Protein AF-A0A937B8T5-F1 (afdb_monomer_lite)

Radius of gyration: 16.83 Å; chains: 1; bounding box: 33×48×37 Å

Secondary structure (DSSP, 8-state):
-HHHHHHHHT--EEEGGGHHHHHHHHHHHH---HHHHHHT--GGGGG-GGGGSHHHHHHHHHHHT-HHHHHHHHHHHHHHHT-TT--EEESSSIIIII-TT-S--------HHHHHHHHHHHHHHTT----HHHHHHHHHTT-PPPPPPPPPP-

Sequence (154 aa):
MAKRLAAHFGLPHLDTGLLYRAVGWKAAQSGRAPADVAAELTAADLDNPALRTDEAGQAASRVAALPQVRANLLNFQRKFSFQASGAVLDGRDIGTVICPDAPVKLFVTASVEARAERRYQELRAGGAAPIKPAVLSGMAGGARPRSEPAPAPS

Structure (mmCIF, N/CA/C/O backbone):
data_AF-A0A937B8T5-F1
#
_entry.id   AF-A0A937B8T5-F1
#
loop_
_atom_site.group_PDB
_atom_site.id
_atom_site.type_symbol
_atom_site.label_atom_id
_atom_site.label_alt_id
_atom_site.label_comp_id
_atom_site.label_asym_id
_atom_site.label_entity_id
_atom_site.label_seq_id
_atom_site.pdbx_PDB_ins_code
_atom_site.Cartn_x
_atom_site.Cartn_y
_atom_site.Cartn_z
_atom_site.occupancy
_atom_site.B_iso_or_equiv
_atom_site.auth_seq_id
_atom_site.auth_comp_id
_atom_site.auth_asym_id
_atom_site.auth_atom_id
_atom_site.pdbx_PDB_model_num
ATOM 1 N N . MET A 1 1 ? -0.212 -12.385 -10.075 1.00 83.88 1 MET A N 1
ATOM 2 C CA . MET A 1 1 ? -0.248 -13.742 -9.483 1.00 83.88 1 MET A CA 1
ATOM 3 C C . MET A 1 1 ? -1.146 -13.763 -8.256 1.00 83.88 1 MET A C 1
ATOM 5 O O . MET A 1 1 ? -2.154 -14.450 -8.304 1.00 83.88 1 MET A O 1
ATOM 9 N N . ALA A 1 2 ? -0.846 -12.971 -7.222 1.00 88.31 2 ALA A N 1
ATOM 10 C CA . ALA A 1 2 ? -1.604 -12.930 -5.969 1.00 88.31 2 ALA A CA 1
ATOM 11 C C . ALA A 1 2 ? -3.119 -12.720 -6.152 1.00 88.31 2 ALA A C 1
ATOM 13 O O . ALA A 1 2 ? -3.891 -13.534 -5.662 1.00 88.31 2 ALA A O 1
ATOM 14 N N . LYS A 1 3 ? -3.550 -11.761 -6.985 1.00 88.44 3 LYS A N 1
ATOM 15 C CA . LYS A 1 3 ? -4.980 -11.578 -7.319 1.00 88.44 3 LYS A CA 1
ATOM 16 C C . LYS A 1 3 ? -5.665 -12.842 -7.866 1.00 88.44 3 LYS A C 1
ATOM 18 O O . LYS A 1 3 ? -6.815 -13.109 -7.541 1.00 88.44 3 LYS A O 1
ATOM 23 N N . ARG A 1 4 ? -4.967 -13.640 -8.686 1.00 92.19 4 ARG A N 1
ATOM 24 C CA . ARG A 1 4 ? -5.498 -14.913 -9.215 1.00 92.19 4 ARG A CA 1
ATOM 25 C C . ARG A 1 4 ? -5.544 -15.997 -8.138 1.00 92.19 4 ARG A C 1
ATOM 27 O O . ARG A 1 4 ? -6.483 -16.778 -8.129 1.00 92.19 4 ARG A O 1
ATOM 34 N N . LEU A 1 5 ? -4.548 -16.031 -7.253 1.00 93.19 5 LEU A N 1
ATOM 35 C CA . LEU A 1 5 ? -4.496 -16.958 -6.122 1.00 93.19 5 LEU A CA 1
ATOM 36 C C . LEU A 1 5 ? -5.652 -16.696 -5.150 1.00 93.19 5 LEU A C 1
ATOM 38 O O . LEU A 1 5 ? -6.382 -17.610 -4.795 1.00 93.19 5 LEU A O 1
ATOM 42 N N . ALA A 1 6 ? -5.852 -15.426 -4.801 1.00 93.81 6 ALA A N 1
ATOM 43 C CA . ALA A 1 6 ? -6.969 -14.956 -3.996 1.00 93.81 6 ALA A CA 1
ATOM 44 C C . ALA A 1 6 ? -8.314 -15.378 -4.600 1.00 93.81 6 ALA A C 1
ATOM 46 O O . ALA A 1 6 ? -9.112 -16.016 -3.924 1.00 93.81 6 ALA A O 1
ATOM 47 N N . ALA A 1 7 ? -8.521 -15.121 -5.898 1.00 93.75 7 ALA A N 1
ATOM 48 C CA . ALA A 1 7 ? -9.735 -15.535 -6.599 1.00 93.75 7 ALA A CA 1
ATOM 49 C C . ALA A 1 7 ? -9.936 -17.061 -6.602 1.00 93.75 7 ALA A C 1
ATOM 51 O O . ALA A 1 7 ? -11.054 -17.523 -6.413 1.00 93.75 7 ALA A O 1
ATOM 52 N N . HIS A 1 8 ? -8.866 -17.842 -6.782 1.00 94.44 8 HIS A N 1
ATOM 53 C CA . HIS A 1 8 ? -8.933 -19.305 -6.767 1.00 94.44 8 HIS A CA 1
ATOM 54 C C . HIS A 1 8 ? -9.387 -19.863 -5.411 1.00 94.44 8 HIS A C 1
ATOM 56 O O . HIS A 1 8 ? -10.163 -20.811 -5.379 1.00 94.44 8 HIS A O 1
ATOM 62 N N . PHE A 1 9 ? -8.942 -19.256 -4.307 1.00 92.94 9 PHE A N 1
ATOM 63 C CA . PHE A 1 9 ? -9.309 -19.669 -2.949 1.00 92.94 9 PHE A CA 1
ATOM 64 C C . PHE A 1 9 ? -10.509 -18.910 -2.363 1.00 92.94 9 PHE A C 1
ATOM 66 O O . PHE A 1 9 ? -10.865 -19.141 -1.212 1.00 92.94 9 PHE A O 1
ATOM 73 N N . GLY A 1 10 ? -11.125 -17.992 -3.116 1.00 94.69 10 GLY A N 1
ATOM 74 C CA . GLY A 1 10 ? -12.216 -17.149 -2.615 1.00 94.69 10 GLY A CA 1
ATOM 75 C C . GLY A 1 10 ? -11.801 -16.200 -1.482 1.00 94.69 10 GLY A C 1
ATOM 76 O O . GLY A 1 10 ? -12.631 -15.833 -0.655 1.00 94.69 10 GLY A O 1
ATOM 77 N N . LEU A 1 11 ? -10.524 -15.814 -1.424 1.00 95.31 11 LEU A N 1
ATOM 78 C CA . LEU A 1 11 ? -9.968 -14.980 -0.360 1.00 95.31 11 LEU A CA 1
ATOM 79 C C . LEU A 1 11 ? -9.910 -13.495 -0.757 1.00 95.31 11 LEU A C 1
ATOM 81 O O . LEU A 1 11 ? -9.635 -13.176 -1.918 1.00 95.31 11 LEU A O 1
ATOM 85 N N . PRO A 1 12 ? -10.072 -12.568 0.204 1.00 95.12 12 PRO A N 1
ATOM 86 C CA . PRO A 1 12 ? -9.756 -11.156 0.013 1.00 95.12 12 PRO A CA 1
ATOM 87 C C . PRO A 1 12 ? -8.294 -10.943 -0.400 1.00 95.12 12 PRO A C 1
ATOM 89 O O . PRO A 1 12 ? -7.387 -11.611 0.099 1.00 95.12 12 PRO A O 1
ATOM 92 N N . HIS A 1 13 ? -8.060 -9.975 -1.287 1.00 95.56 13 HIS A N 1
ATOM 93 C CA . HIS A 1 13 ? -6.734 -9.624 -1.794 1.00 95.56 13 HIS A CA 1
ATOM 94 C C . HIS A 1 13 ? -6.357 -8.190 -1.424 1.00 95.56 13 HIS A C 1
ATOM 96 O O . HIS A 1 13 ? -7.161 -7.281 -1.631 1.00 95.56 13 HIS A O 1
ATOM 102 N N . LEU A 1 14 ? -5.121 -7.974 -0.974 1.00 96.25 14 LEU A N 1
ATOM 103 C CA . LEU A 1 14 ? -4.576 -6.643 -0.716 1.00 96.25 14 LEU A CA 1
ATOM 104 C C . LEU A 1 14 ? -3.235 -6.442 -1.428 1.00 96.25 14 LEU A C 1
ATOM 106 O O . LEU A 1 14 ? -2.229 -7.022 -1.022 1.00 96.25 14 LEU A O 1
ATOM 110 N N . ASP A 1 15 ? -3.236 -5.543 -2.419 1.00 95.44 15 ASP A N 1
ATOM 111 C CA . ASP A 1 15 ? -2.023 -5.039 -3.075 1.00 95.44 15 ASP A CA 1
ATOM 112 C C . ASP A 1 15 ? -1.399 -3.939 -2.222 1.00 95.44 15 ASP A C 1
ATOM 114 O O . ASP A 1 15 ? -1.781 -2.763 -2.282 1.00 95.44 15 ASP A O 1
ATOM 118 N N . THR A 1 16 ? -0.426 -4.318 -1.391 1.00 95.12 16 THR A N 1
ATOM 119 C CA . THR A 1 16 ? 0.189 -3.360 -0.470 1.00 95.12 16 THR A CA 1
ATOM 120 C C . THR A 1 16 ? 1.071 -2.344 -1.199 1.00 95.12 16 THR A C 1
ATOM 122 O O . THR A 1 16 ? 1.432 -1.314 -0.625 1.00 95.12 16 THR A O 1
ATOM 125 N N . GLY A 1 17 ? 1.424 -2.600 -2.465 1.00 93.75 17 GLY A N 1
ATOM 126 C CA . GLY A 1 17 ? 2.207 -1.697 -3.305 1.00 93.75 17 GLY A CA 1
ATOM 127 C C . GLY A 1 17 ? 1.461 -0.413 -3.677 1.00 93.75 17 GLY A C 1
ATOM 128 O O . GLY A 1 17 ? 2.094 0.597 -3.999 1.00 93.75 17 GLY A O 1
ATOM 129 N N . LEU A 1 18 ? 0.129 -0.418 -3.585 1.00 96.50 18 LEU A N 1
ATOM 130 C CA . LEU A 1 18 ? -0.717 0.732 -3.904 1.00 96.50 18 LEU A CA 1
ATOM 131 C C . LEU A 1 18 ? -1.071 1.600 -2.692 1.00 96.50 18 LEU A C 1
ATOM 133 O O . LEU A 1 18 ? -1.561 2.707 -2.886 1.00 96.50 18 LEU A O 1
ATOM 137 N N . LEU A 1 19 ? -0.782 1.173 -1.458 1.00 97.69 19 LEU A N 1
ATOM 138 C CA . LEU A 1 19 ? -1.242 1.871 -0.246 1.00 97.69 19 LEU A CA 1
ATOM 139 C C . LEU A 1 19 ? -0.764 3.324 -0.170 1.00 97.69 19 LEU A C 1
ATOM 141 O O . LEU A 1 19 ? -1.568 4.243 -0.042 1.00 97.69 19 LEU A O 1
ATOM 145 N N . TYR A 1 20 ? 0.545 3.554 -0.301 1.00 97.88 20 TYR A N 1
ATOM 146 C CA . TYR A 1 20 ? 1.099 4.912 -0.249 1.00 97.88 20 TYR A CA 1
ATOM 147 C C . TYR A 1 20 ? 0.644 5.767 -1.437 1.00 97.88 20 TYR A C 1
ATOM 149 O O . TYR A 1 20 ? 0.461 6.973 -1.286 1.00 97.88 20 TYR A O 1
ATOM 157 N N . ARG A 1 21 ? 0.419 5.147 -2.603 1.00 98.25 21 ARG A N 1
ATOM 158 C CA . ARG A 1 21 ? -0.141 5.817 -3.786 1.00 98.25 21 ARG A CA 1
ATOM 159 C C . ARG A 1 21 ? -1.574 6.259 -3.519 1.00 98.25 21 ARG A C 1
ATOM 161 O O . ARG A 1 21 ? -1.894 7.409 -3.789 1.00 98.25 21 ARG A O 1
ATOM 168 N N . ALA A 1 22 ? -2.396 5.395 -2.926 1.00 98.31 22 ALA A N 1
ATOM 169 C CA . ALA A 1 22 ? -3.772 5.700 -2.552 1.00 98.31 22 ALA A CA 1
ATOM 170 C C . ALA A 1 22 ? -3.843 6.843 -1.541 1.00 98.31 22 ALA A C 1
ATOM 172 O O . ALA A 1 22 ? -4.567 7.808 -1.767 1.00 98.31 22 ALA A O 1
ATOM 173 N N . VAL A 1 23 ? -3.030 6.789 -0.481 1.00 98.56 23 VAL A N 1
ATOM 174 C CA . VAL A 1 23 ? -2.960 7.865 0.517 1.00 98.56 23 VAL A CA 1
ATOM 175 C C . VAL A 1 23 ? -2.518 9.179 -0.118 1.00 98.56 23 VAL A C 1
ATOM 177 O O . VAL A 1 23 ? -3.183 10.195 0.061 1.00 98.56 23 VAL A O 1
ATOM 180 N N . GLY A 1 24 ? -1.417 9.168 -0.874 1.00 98.00 24 GLY A N 1
ATOM 181 C CA . GLY A 1 24 ? -0.877 10.373 -1.500 1.00 98.00 24 GLY A CA 1
ATOM 182 C C . GLY A 1 24 ? -1.842 10.998 -2.505 1.00 98.00 24 GLY A C 1
ATOM 183 O O . GLY A 1 24 ? -2.049 12.209 -2.481 1.00 98.00 24 GLY A O 1
ATOM 184 N N . TRP A 1 25 ? -2.460 10.175 -3.353 1.00 97.88 25 TRP A N 1
ATOM 185 C CA . TRP A 1 25 ? -3.448 10.619 -4.331 1.00 97.88 25 TRP A CA 1
ATOM 186 C C . TRP A 1 25 ? -4.695 11.184 -3.643 1.00 97.88 25 TRP A C 1
ATOM 188 O O . TRP A 1 25 ? -5.082 12.318 -3.901 1.00 97.88 25 TRP A O 1
ATOM 198 N N . LYS A 1 26 ? -5.288 10.443 -2.701 1.00 97.69 26 LYS A N 1
ATOM 199 C CA . LYS A 1 26 ? -6.531 10.837 -2.023 1.00 97.69 26 LYS A CA 1
ATOM 200 C C . LYS A 1 26 ? -6.336 12.087 -1.160 1.00 97.69 26 LYS A C 1
ATOM 202 O O . LYS A 1 26 ? -7.180 12.975 -1.206 1.00 97.69 26 LYS A O 1
ATOM 207 N N . ALA A 1 27 ? -5.201 12.214 -0.469 1.00 97.88 27 ALA A N 1
ATOM 208 C CA . ALA A 1 27 ? -4.849 13.428 0.270 1.00 97.88 27 ALA A CA 1
ATOM 209 C C . ALA A 1 27 ? -4.705 14.652 -0.647 1.00 97.88 27 ALA A C 1
ATOM 211 O O . ALA A 1 27 ? -5.192 15.726 -0.301 1.00 97.88 27 ALA A O 1
ATOM 212 N N . ALA A 1 28 ? -4.092 14.492 -1.826 1.00 95.69 28 ALA A N 1
ATOM 213 C CA . ALA A 1 28 ? -3.973 15.575 -2.800 1.00 95.69 28 ALA A CA 1
ATOM 214 C C . ALA A 1 28 ? -5.343 16.010 -3.349 1.00 95.69 28 ALA A C 1
ATOM 216 O O . ALA A 1 28 ? -5.599 17.205 -3.459 1.00 95.69 28 ALA A O 1
ATOM 217 N N . GLN A 1 29 ? -6.235 15.056 -3.632 1.00 94.88 29 GLN A N 1
ATOM 218 C CA . GLN A 1 29 ? -7.574 15.344 -4.153 1.00 94.88 29 GLN A CA 1
ATOM 219 C C . GLN A 1 29 ? -8.496 15.990 -3.113 1.00 94.88 29 GLN A C 1
ATOM 221 O O . GLN A 1 29 ? -9.295 16.854 -3.457 1.00 94.88 29 GLN A O 1
ATOM 226 N N . SER A 1 30 ? -8.418 15.561 -1.850 1.00 95.62 30 SER A N 1
ATOM 227 C CA . SER A 1 30 ? -9.329 16.023 -0.799 1.00 95.62 30 SER A CA 1
ATOM 228 C C . SER A 1 30 ? -8.782 17.182 0.038 1.00 95.62 30 SER A C 1
ATOM 230 O O . SER A 1 30 ? -9.494 17.673 0.909 1.00 95.62 30 SER A O 1
ATOM 232 N N . GLY A 1 31 ? -7.505 17.550 -0.124 1.00 95.81 31 GLY A N 1
ATOM 233 C CA . GLY A 1 31 ? -6.819 18.535 0.724 1.00 95.81 31 GLY A CA 1
ATOM 234 C C . GLY A 1 31 ? -6.667 18.109 2.191 1.00 95.81 31 GLY A C 1
ATOM 235 O O . GLY A 1 31 ? -6.360 18.936 3.047 1.00 95.81 31 GLY A O 1
ATOM 236 N N . ARG A 1 32 ? -6.901 16.828 2.507 1.00 97.69 32 ARG A N 1
ATOM 237 C CA . ARG A 1 32 ? -6.850 16.308 3.883 1.00 97.69 32 ARG A CA 1
ATOM 238 C C . ARG A 1 32 ? -5.427 15.928 4.264 1.00 97.69 32 ARG A C 1
ATOM 240 O O . ARG A 1 32 ? -4.616 15.571 3.409 1.00 97.69 32 ARG A O 1
ATOM 247 N N . ALA A 1 33 ? -5.144 15.923 5.565 1.00 98.12 33 ALA A N 1
ATOM 248 C CA . ALA A 1 33 ? -3.868 15.438 6.067 1.00 98.12 33 ALA A CA 1
ATOM 249 C C . ALA A 1 33 ? -3.648 13.960 5.661 1.00 98.12 33 ALA A C 1
ATOM 251 O O . ALA A 1 33 ? -4.533 13.126 5.875 1.00 98.12 33 ALA A O 1
ATOM 252 N N . PRO A 1 34 ? -2.468 13.590 5.122 1.00 98.50 34 PRO A N 1
ATOM 253 C CA . PRO A 1 34 ? -2.192 12.214 4.704 1.00 98.50 34 PRO A CA 1
ATOM 254 C C . PRO A 1 34 ? -2.353 11.171 5.814 1.00 98.50 34 PRO A C 1
ATOM 256 O O . PRO A 1 34 ? -2.702 10.027 5.536 1.00 98.50 34 PRO A O 1
ATOM 259 N N . ALA A 1 35 ? -2.095 11.549 7.069 1.00 98.25 35 ALA A N 1
ATOM 260 C CA . ALA A 1 35 ? -2.259 10.658 8.214 1.00 98.25 35 ALA A CA 1
ATOM 261 C C . ALA A 1 35 ? -3.725 10.239 8.409 1.00 98.25 35 ALA A C 1
ATOM 263 O O . ALA A 1 35 ? -3.984 9.050 8.589 1.00 98.25 35 ALA A O 1
ATOM 264 N N . ASP A 1 36 ? -4.665 11.180 8.296 1.00 98.31 36 ASP A N 1
ATOM 265 C CA . ASP A 1 36 ? -6.101 10.914 8.440 1.00 98.31 36 ASP A CA 1
ATOM 266 C C . ASP A 1 36 ? -6.604 10.054 7.282 1.00 98.31 36 ASP A C 1
ATOM 268 O O . ASP A 1 36 ? -7.286 9.052 7.481 1.00 98.31 36 ASP A O 1
ATOM 272 N N . VAL A 1 37 ? -6.171 10.380 6.061 1.00 98.50 37 VAL A N 1
ATOM 273 C CA . VAL A 1 37 ? -6.476 9.577 4.870 1.00 98.50 37 VAL A CA 1
ATOM 274 C C . VAL A 1 37 ? -5.958 8.145 5.021 1.00 98.50 37 VAL A C 1
ATOM 276 O O . VAL A 1 37 ? -6.652 7.203 4.651 1.00 98.50 37 VAL A O 1
ATOM 279 N N . ALA A 1 38 ? -4.757 7.963 5.575 1.00 98.44 38 ALA A N 1
ATOM 280 C CA . ALA A 1 38 ? -4.201 6.640 5.843 1.00 98.44 38 ALA A CA 1
ATOM 281 C C . ALA A 1 38 ? -4.955 5.883 6.946 1.00 98.44 38 ALA A C 1
ATOM 283 O O . ALA A 1 38 ? -5.012 4.657 6.897 1.00 98.44 38 ALA A O 1
ATOM 284 N N . ALA A 1 39 ? -5.512 6.585 7.937 1.00 98.12 39 ALA A N 1
ATOM 285 C CA . ALA A 1 39 ? -6.290 5.980 9.019 1.00 98.12 39 ALA A CA 1
ATOM 286 C C . ALA A 1 39 ? -7.648 5.443 8.539 1.00 98.12 39 ALA A C 1
ATOM 288 O O . ALA A 1 39 ? -8.143 4.456 9.080 1.00 98.12 39 ALA A O 1
ATOM 289 N N . GLU A 1 40 ? -8.223 6.072 7.515 1.00 97.50 40 GLU A N 1
ATOM 290 C CA . GLU A 1 40 ? -9.536 5.745 6.944 1.00 97.50 40 GLU A CA 1
ATOM 291 C C . GLU A 1 40 ? -9.449 4.982 5.613 1.00 97.50 40 GLU A C 1
ATOM 293 O O . GLU A 1 40 ? -10.451 4.817 4.915 1.00 97.50 40 GLU A O 1
ATOM 298 N N . LEU A 1 41 ? -8.249 4.551 5.218 1.00 97.62 41 LEU A N 1
ATOM 299 C CA . LEU A 1 41 ? -8.052 3.849 3.957 1.00 97.62 41 LEU A CA 1
ATOM 300 C C . LEU A 1 41 ? -8.786 2.500 3.964 1.00 97.62 41 LEU A C 1
ATOM 302 O O . LEU A 1 41 ? -8.712 1.732 4.924 1.00 97.62 41 LEU A O 1
ATOM 306 N N . THR A 1 42 ? -9.450 2.191 2.857 1.00 96.25 42 THR A N 1
ATOM 307 C CA . THR A 1 42 ? -10.157 0.929 2.632 1.00 96.25 42 THR A CA 1
ATOM 308 C C . THR A 1 42 ? -9.531 0.155 1.475 1.00 96.25 42 THR A C 1
ATOM 310 O O . THR A 1 42 ? -8.836 0.719 0.631 1.00 96.25 42 THR A O 1
ATOM 313 N N . ALA A 1 43 ? -9.792 -1.154 1.393 1.00 93.75 43 ALA A N 1
ATOM 314 C CA . ALA A 1 43 ? -9.298 -1.965 0.277 1.00 93.75 43 ALA A CA 1
ATOM 315 C C . ALA A 1 43 ? -9.869 -1.506 -1.081 1.00 93.75 43 ALA A C 1
ATOM 317 O O . ALA A 1 43 ? -9.154 -1.534 -2.078 1.00 93.75 43 ALA A O 1
ATOM 318 N N . ALA A 1 44 ? -11.114 -1.014 -1.102 1.00 94.38 44 ALA A N 1
ATOM 319 C CA . ALA A 1 44 ? -11.764 -0.497 -2.308 1.00 94.38 44 ALA A CA 1
ATOM 320 C C . ALA A 1 44 ? -11.071 0.756 -2.873 1.00 94.38 44 ALA A C 1
ATOM 322 O O . ALA A 1 44 ? -11.074 0.968 -4.084 1.00 94.38 44 ALA A O 1
ATOM 323 N N . ASP A 1 45 ? -10.412 1.563 -2.028 1.00 96.12 45 ASP A N 1
ATOM 324 C CA . ASP A 1 45 ? -9.635 2.718 -2.499 1.00 96.12 45 ASP A CA 1
ATOM 325 C C . ASP A 1 45 ? -8.493 2.297 -3.454 1.00 96.12 45 ASP A C 1
ATOM 327 O O . ASP A 1 45 ? -8.034 3.105 -4.262 1.00 96.12 45 ASP A O 1
ATOM 331 N N . LEU A 1 46 ? -8.034 1.038 -3.390 1.00 95.56 46 LEU A N 1
ATOM 332 C CA . LEU A 1 46 ? -6.913 0.523 -4.186 1.00 95.56 46 LEU A CA 1
ATOM 333 C C . LEU A 1 46 ? -7.299 0.113 -5.612 1.00 95.56 46 LEU A C 1
ATOM 335 O O . LEU A 1 46 ? -6.417 -0.077 -6.453 1.00 95.56 46 LEU A O 1
ATOM 339 N N . ASP A 1 47 ? -8.594 0.007 -5.907 1.00 92.75 47 ASP A N 1
ATOM 340 C CA . ASP A 1 47 ? -9.083 -0.339 -7.244 1.00 92.75 47 ASP A CA 1
ATOM 341 C C . ASP A 1 47 ? -9.015 0.843 -8.224 1.00 92.75 47 ASP A C 1
ATOM 343 O O . ASP A 1 47 ? -9.182 0.667 -9.433 1.00 92.75 47 ASP A O 1
ATOM 347 N N . ASN A 1 48 ? -8.703 2.046 -7.733 1.00 93.44 48 ASN A N 1
ATOM 348 C CA . ASN A 1 48 ? -8.626 3.242 -8.557 1.00 93.44 48 ASN A CA 1
ATOM 349 C C . ASN A 1 48 ? -7.469 3.153 -9.586 1.00 93.44 48 ASN A C 1
ATOM 351 O O . ASN A 1 48 ? -6.292 3.066 -9.208 1.00 93.44 48 ASN A O 1
ATOM 355 N N . PRO A 1 49 ? -7.752 3.223 -10.903 1.00 91.38 49 PRO A N 1
ATOM 356 C CA . PRO A 1 49 ? -6.719 3.147 -11.934 1.00 91.38 49 PRO A CA 1
ATOM 357 C C . PRO A 1 49 ? -5.719 4.312 -11.876 1.00 91.38 49 PRO A C 1
ATOM 359 O O . PRO A 1 49 ? -4.555 4.118 -12.232 1.00 91.38 49 PRO A O 1
ATOM 362 N N . ALA A 1 50 ? -6.120 5.480 -11.360 1.00 91.81 50 ALA A N 1
ATOM 363 C CA . ALA A 1 50 ? -5.257 6.656 -11.226 1.00 91.81 50 ALA A CA 1
ATOM 364 C C . ALA A 1 50 ? -4.060 6.427 -10.285 1.00 91.81 50 ALA A C 1
ATOM 366 O O . ALA A 1 50 ? -3.066 7.142 -10.354 1.00 91.81 50 ALA A O 1
ATOM 367 N N . LEU A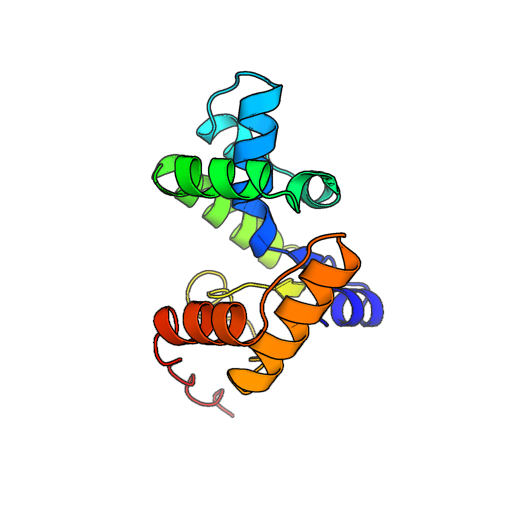 1 51 ? -4.091 5.390 -9.440 1.00 94.69 51 LEU A N 1
ATOM 368 C CA . LEU A 1 51 ? -2.966 5.065 -8.559 1.00 94.69 51 LEU A CA 1
ATOM 369 C C . LEU A 1 51 ? -1.723 4.584 -9.320 1.00 94.69 51 LEU A C 1
ATOM 371 O O . LEU A 1 51 ? -0.618 4.575 -8.769 1.00 94.69 51 LEU A O 1
ATOM 375 N N . ARG A 1 52 ? -1.885 4.183 -10.585 1.00 90.31 52 ARG A N 1
ATOM 376 C CA . ARG A 1 52 ? -0.804 3.663 -11.431 1.00 90.31 52 ARG A CA 1
ATOM 377 C C . ARG A 1 52 ? -0.070 4.741 -12.227 1.00 90.31 52 ARG A C 1
ATOM 379 O O . ARG A 1 52 ? 0.876 4.395 -12.928 1.00 90.31 52 ARG A O 1
ATOM 386 N N . THR A 1 53 ? -0.455 6.010 -12.099 1.00 89.38 53 THR A N 1
ATOM 387 C CA . THR A 1 53 ? 0.246 7.109 -12.772 1.00 89.38 53 THR A CA 1
ATOM 388 C C . THR A 1 53 ? 1.546 7.490 -12.057 1.00 89.38 53 THR A C 1
ATOM 390 O O . THR A 1 53 ? 1.816 7.076 -10.915 1.00 89.38 53 THR A O 1
ATOM 393 N N . ASP A 1 54 ? 2.373 8.280 -12.740 1.00 87.00 54 ASP A N 1
ATOM 394 C CA . ASP A 1 54 ? 3.621 8.797 -12.183 1.00 87.00 54 ASP A CA 1
ATOM 395 C C . ASP A 1 54 ? 3.352 9.830 -11.082 1.00 87.00 54 ASP A C 1
ATOM 397 O O . ASP A 1 54 ? 4.038 9.828 -10.058 1.00 87.00 54 ASP A O 1
ATOM 401 N N . GLU A 1 55 ? 2.294 10.634 -11.206 1.00 89.81 55 GLU A N 1
ATOM 402 C CA . GLU A 1 55 ? 1.884 11.621 -10.201 1.00 89.81 55 GLU A CA 1
ATOM 403 C C . GLU A 1 55 ? 1.520 10.946 -8.875 1.00 89.81 55 GLU A C 1
ATOM 405 O O . GLU A 1 55 ? 1.971 11.379 -7.810 1.00 89.81 55 GLU A O 1
ATOM 410 N N . ALA A 1 56 ? 0.767 9.841 -8.928 1.00 93.81 56 ALA A N 1
ATOM 411 C CA . ALA A 1 56 ? 0.459 9.040 -7.746 1.00 93.81 56 ALA A CA 1
ATOM 412 C C . ALA A 1 56 ? 1.729 8.423 -7.136 1.00 93.81 56 ALA A C 1
ATOM 414 O O . ALA A 1 56 ? 1.850 8.317 -5.914 1.00 93.81 56 ALA A O 1
ATOM 415 N N . GLY A 1 57 ? 2.706 8.060 -7.973 1.00 92.38 57 GLY A N 1
ATOM 416 C CA . GLY A 1 57 ? 4.021 7.597 -7.530 1.00 92.38 57 GLY A CA 1
ATOM 417 C C . GLY A 1 57 ? 4.807 8.676 -6.784 1.00 92.38 57 GLY A C 1
ATOM 418 O O . GLY A 1 57 ? 5.336 8.419 -5.705 1.00 92.38 57 GLY A O 1
ATOM 419 N N . GLN A 1 58 ? 4.832 9.900 -7.308 1.00 93.06 58 GLN A N 1
ATOM 420 C CA . GLN A 1 58 ? 5.480 11.038 -6.652 1.00 93.06 58 GLN A CA 1
ATOM 421 C C . GLN A 1 58 ? 4.790 11.404 -5.332 1.00 93.06 58 GLN A C 1
ATOM 423 O O . GLN A 1 58 ? 5.455 11.666 -4.327 1.00 93.06 58 GLN A O 1
ATOM 428 N N . ALA A 1 59 ? 3.455 11.382 -5.304 1.00 95.44 59 ALA A N 1
ATOM 429 C CA . ALA A 1 59 ? 2.690 11.601 -4.082 1.00 95.44 59 ALA A CA 1
ATOM 430 C C . ALA A 1 59 ? 2.991 10.533 -3.020 1.00 95.44 59 ALA A C 1
ATOM 432 O O . ALA A 1 59 ? 3.197 10.880 -1.856 1.00 95.44 59 ALA A O 1
ATOM 433 N N . ALA A 1 60 ? 3.102 9.263 -3.426 1.00 97.00 60 ALA A N 1
ATOM 434 C CA . ALA A 1 60 ? 3.480 8.163 -2.543 1.00 97.00 60 ALA A CA 1
ATOM 435 C C . ALA A 1 60 ? 4.831 8.404 -1.857 1.00 97.00 60 ALA A C 1
ATOM 437 O O . ALA A 1 60 ? 4.930 8.249 -0.641 1.00 97.00 60 ALA A O 1
ATOM 438 N N . SER A 1 61 ? 5.850 8.836 -2.609 1.00 93.88 61 SER A N 1
ATOM 439 C CA . SER A 1 61 ? 7.181 9.132 -2.061 1.00 93.88 61 SER A CA 1
ATOM 440 C C . SER A 1 61 ? 7.134 10.207 -0.974 1.00 93.88 61 SER A C 1
ATOM 442 O O . SER A 1 61 ? 7.773 10.057 0.067 1.00 93.88 61 SER A O 1
ATOM 444 N N . ARG A 1 62 ? 6.334 11.264 -1.174 1.00 95.94 62 ARG A N 1
ATOM 445 C CA . ARG A 1 62 ? 6.179 12.344 -0.185 1.00 95.94 62 ARG A CA 1
ATOM 446 C C . ARG A 1 62 ? 5.528 11.848 1.103 1.00 95.94 62 ARG A C 1
ATOM 448 O O . ARG A 1 62 ? 6.024 12.130 2.189 1.00 95.94 62 ARG A O 1
ATOM 455 N N . VAL A 1 63 ? 4.435 11.089 1.000 1.00 98.00 63 VAL A N 1
ATOM 456 C CA . VAL A 1 63 ? 3.695 10.637 2.191 1.00 98.00 63 VAL A CA 1
ATOM 457 C C . VAL A 1 63 ? 4.378 9.476 2.914 1.00 98.00 63 VAL A C 1
ATOM 459 O O . VAL A 1 63 ? 4.215 9.338 4.122 1.00 98.00 63 VAL A O 1
ATOM 462 N N . ALA A 1 64 ? 5.192 8.671 2.224 1.00 96.12 64 ALA A N 1
ATOM 463 C CA . ALA A 1 64 ? 5.946 7.573 2.835 1.00 96.12 64 ALA A CA 1
ATOM 464 C C . ALA A 1 64 ? 6.995 8.053 3.855 1.00 96.12 64 ALA A C 1
ATOM 466 O O . ALA A 1 64 ? 7.325 7.329 4.801 1.00 96.12 64 ALA A O 1
ATOM 467 N N . ALA A 1 65 ? 7.485 9.289 3.711 1.00 96.62 65 ALA A N 1
ATOM 468 C CA . ALA A 1 65 ? 8.386 9.912 4.677 1.00 96.62 65 ALA A CA 1
ATOM 469 C C . ALA A 1 65 ? 7.709 10.182 6.037 1.00 96.62 65 ALA A C 1
ATOM 471 O O . ALA A 1 65 ? 8.394 10.227 7.061 1.00 96.62 65 ALA A O 1
ATOM 472 N N . LEU A 1 66 ? 6.375 10.271 6.084 1.00 97.88 66 LEU A N 1
ATOM 473 C CA . LEU A 1 66 ? 5.617 10.618 7.286 1.00 97.88 66 LEU A CA 1
ATOM 474 C C . LEU A 1 66 ? 5.443 9.400 8.218 1.00 97.88 66 LEU A C 1
ATOM 476 O O . LEU A 1 66 ? 4.788 8.426 7.831 1.00 97.88 66 LEU A O 1
ATOM 480 N N . PRO A 1 67 ? 5.966 9.429 9.462 1.00 98.12 67 PRO A N 1
ATOM 481 C CA . PRO A 1 67 ? 5.879 8.293 10.385 1.00 98.12 67 PRO A CA 1
ATOM 482 C C . PRO A 1 67 ? 4.449 7.835 10.676 1.00 98.12 67 PRO A C 1
ATOM 484 O O . PRO A 1 67 ? 4.179 6.635 10.669 1.00 98.12 67 PRO A O 1
ATOM 487 N N . GLN A 1 68 ? 3.524 8.781 10.854 1.00 98.25 68 GLN A N 1
ATOM 488 C CA . GLN A 1 68 ? 2.131 8.468 11.170 1.00 98.25 68 GLN A CA 1
ATOM 489 C C . GLN A 1 68 ? 1.420 7.740 10.020 1.00 98.25 68 GLN A C 1
ATOM 491 O O . GLN A 1 68 ? 0.655 6.811 10.260 1.00 98.25 68 GLN A O 1
ATOM 496 N N . VAL A 1 69 ? 1.727 8.094 8.765 1.00 98.50 69 VAL A N 1
ATOM 497 C CA . VAL A 1 69 ? 1.205 7.381 7.587 1.00 98.50 69 VAL A CA 1
ATOM 498 C C . VAL A 1 69 ? 1.689 5.934 7.595 1.00 98.50 69 VAL A C 1
ATOM 500 O O . VAL A 1 69 ? 0.883 5.020 7.437 1.00 98.50 69 VAL A O 1
ATOM 503 N N . ARG A 1 70 ? 2.987 5.707 7.838 1.00 97.44 70 ARG A N 1
ATOM 504 C CA . ARG A 1 70 ? 3.545 4.347 7.914 1.00 97.44 70 ARG A CA 1
ATOM 505 C C . ARG A 1 70 ? 2.886 3.524 9.021 1.00 97.44 70 ARG A C 1
ATOM 507 O O . ARG A 1 70 ? 2.546 2.368 8.787 1.00 97.44 70 ARG A O 1
ATOM 514 N N . ALA A 1 71 ? 2.677 4.117 10.197 1.00 97.69 71 ALA A N 1
ATOM 515 C CA . ALA A 1 71 ? 2.025 3.456 11.326 1.00 97.69 71 ALA A CA 1
ATOM 516 C C . ALA A 1 71 ? 0.566 3.076 11.010 1.00 97.69 71 ALA A C 1
ATOM 518 O O . ALA A 1 71 ? 0.162 1.935 11.239 1.00 97.69 71 ALA A O 1
ATOM 519 N N . ASN A 1 72 ? -0.200 3.995 10.416 1.00 98.38 72 ASN A N 1
ATOM 520 C CA . ASN A 1 72 ? -1.594 3.750 10.041 1.00 98.38 72 ASN A CA 1
ATOM 521 C C . ASN A 1 72 ? -1.704 2.660 8.964 1.00 98.38 72 ASN A C 1
ATOM 523 O O . ASN A 1 72 ? -2.499 1.731 9.105 1.00 98.38 72 ASN A O 1
ATOM 527 N N . LEU A 1 73 ? -0.846 2.699 7.939 1.00 97.88 73 LEU A N 1
ATOM 528 C CA . LEU A 1 73 ? -0.823 1.674 6.893 1.00 97.88 73 LEU A CA 1
ATOM 529 C C . LEU A 1 73 ? -0.343 0.313 7.406 1.00 97.88 73 LEU A C 1
ATOM 531 O O . LEU A 1 73 ? -0.833 -0.716 6.945 1.00 97.88 73 LEU A O 1
ATOM 535 N N . LEU A 1 74 ? 0.593 0.270 8.357 1.00 96.31 74 LEU A N 1
ATOM 536 C CA . LEU A 1 74 ? 0.990 -0.974 9.023 1.00 96.31 74 LEU A CA 1
ATOM 537 C C . LEU A 1 74 ? -0.194 -1.593 9.778 1.00 96.31 74 LEU A C 1
ATOM 539 O O . LEU A 1 74 ? -0.444 -2.791 9.657 1.00 96.31 74 LEU A O 1
ATOM 543 N N . ASN A 1 75 ? -0.941 -0.774 10.520 1.00 96.25 75 ASN A N 1
ATOM 544 C CA . ASN A 1 75 ? -2.136 -1.221 11.230 1.00 96.25 75 ASN A CA 1
ATOM 545 C C . ASN A 1 75 ? -3.203 -1.746 10.259 1.00 96.25 75 ASN A C 1
ATOM 547 O O . ASN A 1 75 ? -3.756 -2.820 10.480 1.00 96.25 75 ASN A O 1
ATOM 551 N N . PHE A 1 76 ? -3.448 -1.035 9.155 1.00 97.56 76 PHE A N 1
ATOM 552 C CA . PHE A 1 76 ? -4.379 -1.476 8.116 1.00 97.56 76 PHE A CA 1
ATOM 553 C C . PHE A 1 76 ? -3.990 -2.840 7.530 1.00 97.56 76 PHE A C 1
ATOM 555 O O . PHE A 1 76 ? -4.818 -3.748 7.496 1.00 97.56 76 PHE A O 1
ATOM 562 N N . GLN A 1 77 ? -2.720 -3.023 7.153 1.00 97.25 77 GLN A N 1
ATOM 563 C CA . GLN A 1 77 ? -2.223 -4.294 6.616 1.00 97.25 77 GLN A CA 1
ATOM 564 C C . GLN A 1 77 ? -2.395 -5.450 7.612 1.00 97.25 77 GLN A C 1
ATOM 566 O O . GLN A 1 77 ? -2.870 -6.515 7.228 1.00 97.25 77 GLN A O 1
ATOM 571 N N . ARG A 1 78 ? -2.072 -5.233 8.896 1.00 94.94 78 ARG A N 1
ATOM 572 C CA . ARG A 1 78 ? -2.249 -6.250 9.948 1.00 94.94 78 ARG A CA 1
ATOM 573 C C . ARG A 1 78 ? -3.720 -6.589 10.177 1.00 94.94 78 ARG A C 1
ATOM 575 O O . ARG A 1 78 ? -4.083 -7.758 10.227 1.00 94.94 78 ARG A O 1
ATOM 582 N N . LYS A 1 79 ? -4.592 -5.584 10.276 1.00 95.00 79 LYS A N 1
ATOM 583 C CA . LYS A 1 79 ? -6.038 -5.817 10.416 1.00 95.00 79 LYS A CA 1
ATOM 584 C C . LYS A 1 79 ? -6.590 -6.618 9.240 1.00 95.00 79 LYS A C 1
ATOM 586 O O . LYS A 1 79 ? -7.358 -7.549 9.451 1.00 95.00 79 LYS A O 1
ATOM 591 N N . PHE A 1 80 ? -6.158 -6.297 8.021 1.00 96.06 80 PHE A N 1
ATOM 592 C CA . PHE A 1 80 ? -6.556 -7.036 6.827 1.00 96.06 80 PHE A CA 1
ATOM 593 C C . PHE A 1 80 ? -6.037 -8.480 6.837 1.00 96.06 80 PHE A C 1
ATOM 595 O O . PHE A 1 80 ? -6.757 -9.383 6.421 1.00 96.06 80 PHE A O 1
ATOM 602 N N . SER A 1 81 ? -4.817 -8.731 7.325 1.00 93.88 81 SER A N 1
ATOM 603 C CA . SER A 1 81 ? -4.261 -10.090 7.371 1.00 93.88 81 SER A CA 1
ATOM 604 C C . SER A 1 81 ? -4.935 -11.002 8.395 1.00 93.88 81 SER A C 1
ATOM 606 O O . SER A 1 81 ? -5.002 -12.204 8.166 1.00 93.88 81 SER A O 1
ATOM 608 N N . PHE A 1 82 ? -5.429 -10.453 9.509 1.00 90.75 82 PHE A N 1
ATOM 609 C CA . PHE A 1 82 ? -6.034 -11.223 10.606 1.00 90.75 82 PHE A CA 1
ATOM 610 C C . PHE A 1 82 ? -7.568 -11.312 10.539 1.00 90.75 82 PHE A C 1
ATOM 612 O O . PHE A 1 82 ? -8.210 -11.662 11.528 1.00 90.75 82 PHE A O 1
ATOM 619 N N . GLN A 1 83 ? -8.179 -10.990 9.397 1.00 91.94 83 GLN A N 1
ATOM 620 C CA . GLN A 1 83 ? -9.623 -11.161 9.227 1.00 91.94 83 GLN A CA 1
ATOM 621 C C . GLN A 1 83 ? -10.021 -12.647 9.259 1.00 91.94 83 GLN A C 1
ATOM 623 O O . GLN A 1 83 ? -9.270 -13.509 8.806 1.00 91.94 83 GLN A O 1
ATOM 628 N N . ALA A 1 84 ? -11.220 -12.944 9.768 1.00 89.56 84 ALA A N 1
ATOM 629 C CA . ALA A 1 84 ? -11.671 -14.319 10.013 1.00 89.56 84 ALA A CA 1
ATOM 630 C C . ALA A 1 84 ? -11.735 -15.196 8.748 1.00 89.56 84 ALA A C 1
ATOM 632 O O . ALA A 1 84 ? -11.490 -16.395 8.822 1.00 89.56 84 ALA A O 1
ATOM 633 N N . SER A 1 85 ? -12.028 -14.607 7.585 1.00 91.38 85 SER A N 1
ATOM 634 C CA . SER A 1 85 ? -12.024 -15.300 6.291 1.00 91.38 85 SER A CA 1
ATOM 635 C C . SER A 1 85 ? -10.622 -15.638 5.769 1.00 91.38 85 SER A C 1
ATOM 637 O O . SER A 1 85 ? -10.512 -16.368 4.789 1.00 91.38 85 SER A O 1
ATOM 639 N N . GLY A 1 86 ? -9.556 -15.117 6.384 1.00 93.62 86 GLY A N 1
ATOM 640 C CA . GLY A 1 86 ? -8.206 -15.133 5.824 1.00 93.62 86 GLY A CA 1
ATOM 641 C C . GLY A 1 86 ? -7.995 -14.056 4.754 1.00 93.62 86 GLY A C 1
ATOM 642 O O . GLY A 1 86 ? -8.890 -13.275 4.433 1.00 93.62 86 GLY A O 1
ATOM 643 N N . ALA A 1 87 ? -6.779 -13.982 4.209 1.00 95.56 87 ALA A N 1
ATOM 644 C CA . ALA A 1 87 ? -6.407 -12.977 3.217 1.00 95.56 87 ALA A CA 1
ATOM 645 C C . ALA A 1 87 ? -5.171 -13.383 2.406 1.00 95.56 87 ALA A C 1
ATOM 647 O O . ALA A 1 87 ? -4.286 -14.082 2.898 1.00 95.56 87 ALA A O 1
ATOM 648 N N . VAL A 1 88 ? -5.069 -12.858 1.185 1.00 96.06 88 VAL A N 1
ATOM 649 C CA . VAL A 1 88 ? -3.841 -12.854 0.384 1.00 96.06 88 VAL A CA 1
ATOM 650 C C . VAL A 1 88 ? -3.301 -11.428 0.335 1.00 96.06 88 VAL A C 1
ATOM 652 O O . VAL A 1 88 ? -3.959 -10.529 -0.184 1.00 96.06 88 VAL A O 1
ATOM 655 N N . LEU A 1 89 ? -2.095 -11.221 0.862 1.00 96.19 89 LEU A N 1
ATOM 656 C CA . LEU A 1 89 ? -1.387 -9.942 0.801 1.00 96.19 89 LEU A CA 1
ATOM 657 C C . LEU A 1 89 ? -0.197 -10.082 -0.146 1.00 96.19 89 LEU A C 1
ATOM 659 O O . LEU A 1 89 ? 0.582 -11.030 -0.013 1.00 96.19 89 LEU A O 1
ATOM 663 N N . ASP A 1 90 ? -0.017 -9.131 -1.061 1.00 94.12 90 ASP A N 1
ATOM 664 C CA . ASP A 1 90 ? 1.171 -9.063 -1.906 1.00 94.12 90 ASP A CA 1
ATOM 665 C C . ASP A 1 90 ? 1.929 -7.748 -1.745 1.00 94.12 90 ASP A C 1
ATOM 667 O O . ASP A 1 90 ? 1.370 -6.655 -1.739 1.00 94.12 90 ASP A O 1
ATOM 671 N N . GLY A 1 91 ? 3.244 -7.878 -1.572 1.00 91.25 91 GLY A N 1
ATOM 672 C CA . GLY A 1 91 ? 4.123 -6.772 -1.234 1.00 91.25 91 GLY A CA 1
ATOM 673 C C . GLY A 1 91 ? 5.545 -7.234 -0.941 1.00 91.25 91 GLY A C 1
ATOM 674 O O . GLY A 1 91 ? 5.855 -8.425 -0.975 1.00 91.25 91 GLY A O 1
ATOM 675 N N . ARG A 1 92 ? 6.430 -6.276 -0.655 1.00 88.62 92 ARG A N 1
ATOM 676 C CA . ARG A 1 92 ? 7.867 -6.538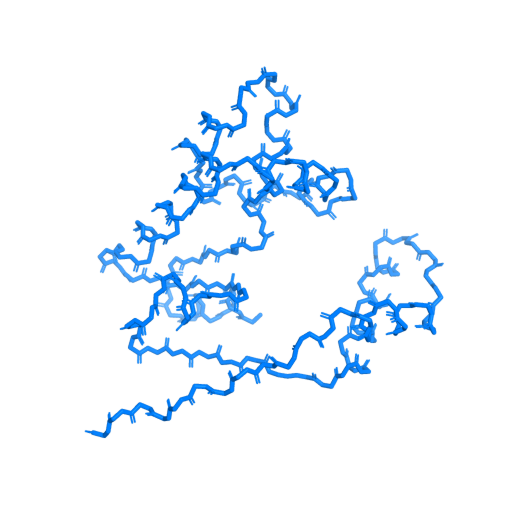 -0.476 1.00 88.62 92 ARG A CA 1
ATOM 677 C C . ARG A 1 92 ? 8.200 -7.197 0.861 1.00 88.62 92 ARG A C 1
ATOM 679 O O . ARG A 1 92 ? 8.997 -8.126 0.891 1.00 88.62 92 ARG A O 1
ATOM 686 N N . ASP A 1 93 ? 7.572 -6.723 1.933 1.00 89.12 93 A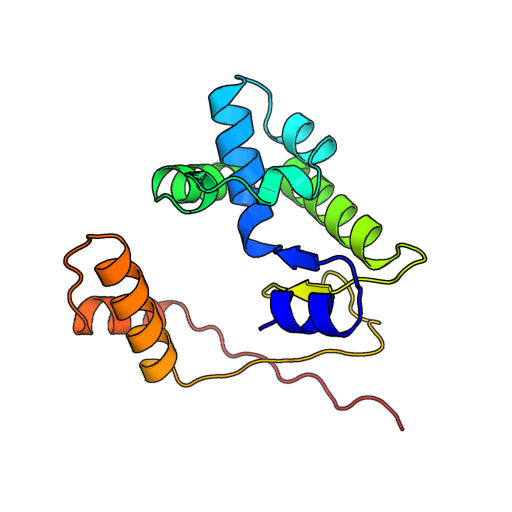SP A N 1
ATOM 687 C CA . ASP A 1 93 ? 7.960 -7.040 3.312 1.00 89.12 93 ASP A CA 1
ATOM 688 C C . ASP A 1 93 ? 6.821 -7.738 4.084 1.00 89.12 93 ASP A C 1
ATOM 690 O O . ASP A 1 93 ? 6.727 -7.662 5.309 1.00 89.12 93 ASP A O 1
ATOM 694 N N . ILE A 1 94 ? 5.929 -8.433 3.361 1.00 92.88 94 ILE A N 1
ATOM 695 C CA . ILE A 1 94 ? 4.762 -9.108 3.950 1.00 92.88 94 ILE A CA 1
ATOM 696 C C . ILE A 1 94 ? 5.210 -10.199 4.922 1.00 92.88 94 ILE A C 1
ATOM 698 O O . ILE A 1 94 ? 4.904 -10.128 6.103 1.00 92.88 94 ILE A O 1
ATOM 702 N N . GLY A 1 95 ? 5.988 -11.178 4.454 1.00 90.56 95 GLY A N 1
ATOM 703 C CA . GLY A 1 95 ? 6.394 -12.335 5.261 1.00 90.56 95 GLY A CA 1
ATOM 704 C C . GLY A 1 95 ? 7.504 -12.074 6.287 1.00 90.56 95 GLY A C 1
ATOM 705 O O . GLY A 1 95 ? 7.901 -13.013 6.978 1.00 90.56 95 GLY A O 1
ATOM 706 N N . THR A 1 96 ? 8.030 -10.846 6.356 1.00 89.19 96 THR A N 1
ATOM 707 C CA . THR A 1 96 ? 9.149 -10.451 7.233 1.00 89.19 96 THR A CA 1
ATOM 708 C C . THR A 1 96 ? 8.770 -9.373 8.246 1.00 89.19 96 THR A C 1
ATOM 710 O O . THR A 1 96 ? 9.273 -9.406 9.362 1.00 89.19 96 THR A O 1
ATOM 713 N N . VAL A 1 97 ? 7.890 -8.429 7.890 1.00 89.69 97 VAL A N 1
ATOM 714 C CA . VAL A 1 97 ? 7.517 -7.291 8.752 1.00 89.69 97 VAL A CA 1
ATOM 715 C C . VAL A 1 97 ? 6.032 -7.307 9.115 1.00 89.69 97 VAL A C 1
ATOM 717 O O . VAL A 1 97 ? 5.673 -7.054 10.267 1.00 89.69 97 VAL A O 1
ATOM 720 N N . ILE A 1 98 ? 5.156 -7.579 8.143 1.00 91.56 98 ILE A N 1
ATOM 721 C CA . ILE A 1 98 ? 3.702 -7.481 8.346 1.00 91.56 98 ILE A CA 1
ATOM 722 C C . ILE A 1 98 ? 3.149 -8.742 9.016 1.00 91.56 98 ILE A C 1
ATOM 724 O O . ILE A 1 98 ? 2.490 -8.644 10.050 1.00 91.56 98 ILE A O 1
ATOM 728 N N . CYS A 1 99 ? 3.445 -9.905 8.438 1.00 92.38 99 CYS A N 1
ATOM 729 C CA . CYS A 1 99 ? 2.971 -11.226 8.840 1.00 92.38 99 CYS A CA 1
ATOM 730 C C . CYS A 1 99 ? 4.162 -12.203 8.955 1.00 92.38 99 CYS A C 1
ATOM 732 O O . CYS A 1 99 ? 4.288 -13.128 8.141 1.00 92.38 99 CYS A O 1
ATOM 734 N N . PRO A 1 100 ? 5.070 -12.006 9.931 1.00 92.19 100 PRO A N 1
ATOM 735 C CA . PRO A 1 100 ? 6.204 -12.905 10.139 1.00 92.19 100 PRO A CA 1
ATOM 736 C C . PRO A 1 100 ? 5.769 -14.327 10.511 1.00 92.19 100 PRO A C 1
ATOM 738 O O . PRO A 1 100 ? 6.476 -15.268 10.177 1.00 92.19 100 PRO A O 1
ATOM 741 N N . ASP A 1 101 ? 4.582 -14.505 11.083 1.00 90.12 101 ASP A N 1
ATOM 742 C CA . ASP A 1 101 ? 4.069 -15.819 11.494 1.00 90.12 101 ASP A CA 1
ATOM 743 C C . ASP A 1 101 ? 3.018 -16.374 10.518 1.00 90.12 101 ASP A C 1
ATOM 745 O O . ASP A 1 101 ? 2.248 -17.268 10.858 1.00 90.12 101 ASP A O 1
ATOM 749 N N . ALA A 1 102 ? 2.945 -15.830 9.293 1.00 91.38 102 ALA A N 1
ATOM 750 C CA . ALA A 1 102 ? 2.019 -16.332 8.281 1.00 91.38 102 ALA A CA 1
ATOM 751 C C . ALA A 1 102 ? 2.279 -17.827 8.000 1.00 91.38 102 ALA A C 1
ATOM 753 O O . ALA A 1 102 ? 3.423 -18.180 7.694 1.00 91.38 102 ALA A O 1
ATOM 754 N N . PRO A 1 103 ? 1.237 -18.684 8.018 1.00 89.38 103 PRO A N 1
ATOM 755 C CA . PRO A 1 103 ? 1.393 -20.129 7.839 1.00 89.38 103 PRO A CA 1
ATOM 756 C C . PRO A 1 103 ? 1.877 -20.497 6.431 1.00 89.38 103 PRO A C 1
ATOM 758 O O . PRO A 1 103 ? 2.497 -21.536 6.234 1.00 89.38 103 PRO A O 1
ATOM 761 N N . VAL A 1 104 ? 1.616 -19.634 5.444 1.00 92.06 104 VAL A N 1
ATOM 762 C CA . VAL A 1 104 ? 2.079 -19.794 4.064 1.00 92.06 104 VAL A CA 1
ATOM 763 C C . VAL A 1 104 ? 2.736 -18.498 3.606 1.00 92.06 104 VAL A C 1
ATOM 765 O O . VAL A 1 104 ? 2.141 -17.423 3.686 1.00 92.06 104 VAL A O 1
ATOM 768 N N . LYS A 1 105 ? 3.961 -18.601 3.080 1.00 93.69 105 LYS A N 1
ATOM 769 C CA . LYS A 1 105 ? 4.712 -17.485 2.493 1.00 93.69 105 LYS A CA 1
ATOM 770 C C . LYS A 1 105 ? 5.222 -17.885 1.117 1.00 93.69 105 LYS A C 1
ATOM 772 O O . LYS A 1 105 ? 5.922 -18.882 0.978 1.00 93.69 105 LYS A O 1
ATOM 777 N N . LEU A 1 106 ? 4.898 -17.088 0.104 1.00 91.19 106 LEU A N 1
ATOM 778 C CA . LEU A 1 106 ? 5.348 -17.313 -1.268 1.00 91.19 106 LEU A CA 1
ATOM 779 C C . LEU A 1 106 ? 6.330 -16.214 -1.673 1.00 91.19 106 LEU A C 1
ATOM 781 O O . LEU A 1 106 ? 5.973 -15.037 -1.710 1.00 91.19 106 LEU A O 1
ATOM 785 N N . PHE A 1 107 ? 7.555 -16.600 -2.026 1.00 88.50 107 PHE A N 1
ATOM 786 C CA . PHE A 1 107 ? 8.571 -15.682 -2.536 1.00 88.50 107 PHE A CA 1
ATOM 787 C C . PHE A 1 107 ? 8.722 -15.860 -4.042 1.00 88.50 107 PHE A C 1
ATOM 789 O O . PHE A 1 107 ? 9.270 -16.848 -4.517 1.00 88.50 107 PHE A O 1
ATOM 796 N N . VAL A 1 108 ? 8.247 -14.878 -4.809 1.00 86.19 108 VAL A N 1
ATOM 797 C CA . VAL A 1 108 ? 8.400 -14.886 -6.269 1.00 86.19 108 VAL A CA 1
ATOM 798 C C . VAL A 1 108 ? 9.724 -14.230 -6.646 1.00 86.19 108 VAL A C 1
ATOM 800 O O . VAL A 1 108 ? 9.945 -13.036 -6.396 1.00 86.19 108 VAL A O 1
ATOM 803 N N . THR A 1 109 ? 10.613 -15.003 -7.260 1.00 84.50 109 THR A N 1
ATOM 804 C CA . THR A 1 109 ? 11.889 -14.533 -7.804 1.00 84.50 109 THR A CA 1
ATOM 805 C C . THR A 1 109 ? 11.846 -14.518 -9.331 1.00 84.50 109 THR A C 1
ATOM 807 O O . THR A 1 109 ? 11.025 -15.172 -9.968 1.00 84.50 109 THR A O 1
ATOM 810 N N . ALA A 1 110 ? 12.683 -13.672 -9.918 1.00 84.94 110 ALA A N 1
ATOM 811 C CA . ALA A 1 110 ? 12.891 -13.563 -11.355 1.00 84.94 110 ALA A CA 1
ATOM 812 C C . ALA A 1 110 ? 14.234 -12.864 -11.574 1.00 84.94 110 ALA A C 1
ATOM 814 O O . ALA A 1 110 ? 14.623 -12.015 -10.755 1.00 84.94 110 ALA A O 1
ATOM 815 N N . SER A 1 111 ? 14.917 -13.187 -12.673 1.00 88.75 111 SER A N 1
ATOM 816 C CA . SER A 1 111 ? 16.164 -12.514 -13.039 1.00 88.75 111 SER A CA 1
ATOM 817 C C . SER A 1 111 ? 15.945 -11.006 -13.216 1.00 88.75 111 SER A C 1
ATOM 819 O O . SER A 1 111 ? 14.820 -10.534 -13.431 1.00 88.75 111 SER A O 1
ATOM 821 N N . VAL A 1 112 ? 17.009 -10.215 -13.059 1.00 87.44 112 VAL A N 1
ATOM 822 C CA . VAL A 1 112 ? 16.934 -8.753 -13.228 1.00 87.44 112 VAL A CA 1
ATOM 823 C C . VAL A 1 112 ? 16.471 -8.428 -14.649 1.00 87.44 112 VAL A C 1
ATOM 825 O O . VAL A 1 112 ? 15.601 -7.580 -14.829 1.00 87.44 112 VAL A O 1
ATOM 828 N N . GLU A 1 113 ? 16.967 -9.183 -15.623 1.00 88.44 113 GLU A N 1
ATOM 829 C CA . GLU A 1 113 ? 16.659 -9.096 -17.045 1.00 88.44 113 GLU A CA 1
ATOM 830 C C . GLU A 1 113 ? 15.178 -9.374 -17.307 1.00 88.44 113 GLU A C 1
ATOM 832 O O . GLU A 1 113 ? 14.521 -8.585 -17.980 1.00 88.44 113 GLU A O 1
ATOM 837 N N . ALA A 1 114 ? 14.615 -10.437 -16.721 1.00 89.94 114 ALA A N 1
ATOM 838 C CA . ALA A 1 114 ? 13.199 -10.768 -16.882 1.00 89.94 114 ALA A CA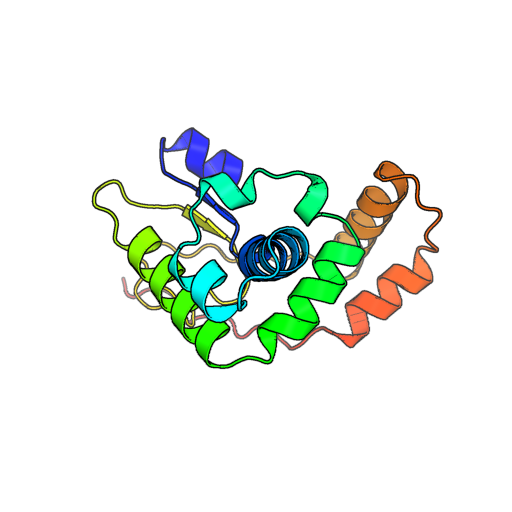 1
ATOM 839 C C . ALA A 1 114 ? 12.287 -9.694 -16.267 1.00 89.94 114 ALA A C 1
ATOM 841 O O . ALA A 1 114 ? 11.253 -9.335 -16.834 1.00 89.94 114 ALA A O 1
ATOM 842 N N . ARG A 1 115 ? 12.672 -9.139 -15.110 1.00 86.19 115 ARG A N 1
ATOM 843 C CA . ARG A 1 115 ? 11.921 -8.043 -14.480 1.00 86.19 115 ARG A CA 1
ATOM 844 C C . ARG A 1 115 ? 12.017 -6.747 -15.290 1.00 86.19 115 ARG A C 1
ATOM 846 O O . ARG A 1 115 ? 11.009 -6.050 -15.406 1.00 86.19 115 ARG A O 1
ATOM 853 N N . ALA A 1 116 ? 13.190 -6.446 -15.848 1.00 88.69 116 ALA A N 1
ATOM 854 C CA . ALA A 1 116 ? 13.414 -5.300 -16.726 1.00 88.69 116 ALA A CA 1
ATOM 855 C C . ALA A 1 116 ? 12.629 -5.420 -18.032 1.00 88.69 116 ALA A C 1
ATOM 857 O O . ALA A 1 116 ? 11.983 -4.456 -18.437 1.00 88.69 116 ALA A O 1
ATOM 858 N N . GLU A 1 117 ? 12.604 -6.609 -18.636 1.00 90.81 117 GLU A N 1
ATOM 859 C CA . GLU A 1 117 ? 11.788 -6.895 -19.813 1.00 90.81 117 GLU A CA 1
ATOM 860 C C . GLU A 1 117 ? 10.309 -6.646 -19.527 1.00 90.81 117 GLU A C 1
ATOM 862 O O . GLU A 1 117 ? 9.658 -5.882 -20.235 1.00 90.81 117 GLU A O 1
ATOM 867 N N . ARG A 1 118 ? 9.780 -7.212 -18.435 1.00 88.19 118 ARG A N 1
ATOM 868 C CA . ARG A 1 118 ? 8.379 -7.003 -18.054 1.00 88.19 118 ARG A CA 1
ATOM 869 C C . ARG A 1 118 ? 8.060 -5.517 -17.867 1.00 88.19 118 ARG A C 1
ATOM 871 O O . ARG A 1 118 ? 7.063 -5.040 -18.397 1.00 88.19 118 ARG A O 1
ATOM 878 N N . ARG A 1 119 ? 8.915 -4.774 -17.154 1.00 86.44 119 ARG A N 1
ATOM 879 C CA . ARG A 1 119 ? 8.729 -3.333 -16.922 1.00 86.44 119 ARG A CA 1
ATOM 880 C C . ARG A 1 119 ? 8.771 -2.530 -18.223 1.00 86.44 119 ARG A C 1
ATOM 882 O O . ARG A 1 119 ? 7.981 -1.606 -18.390 1.00 86.44 119 ARG A O 1
ATOM 889 N N . TYR A 1 120 ? 9.671 -2.879 -19.138 1.00 89.81 120 TYR A N 1
ATOM 890 C CA . TYR A 1 120 ? 9.747 -2.272 -20.464 1.00 89.81 120 TYR A CA 1
ATOM 891 C C . TYR A 1 120 ? 8.438 -2.469 -21.243 1.00 89.81 120 TYR A C 1
ATOM 893 O O . TYR A 1 120 ? 7.900 -1.502 -21.783 1.00 89.81 120 TYR A O 1
ATOM 901 N N . GLN A 1 121 ? 7.883 -3.686 -21.234 1.00 89.81 121 GLN A N 1
ATOM 902 C CA . GLN A 1 121 ? 6.607 -3.979 -21.893 1.00 89.81 121 GLN A CA 1
ATOM 903 C C . GLN A 1 121 ? 5.423 -3.254 -21.233 1.00 89.81 121 GLN A C 1
ATOM 905 O O . GLN A 1 121 ? 4.587 -2.701 -21.940 1.00 89.81 121 GLN A O 1
ATOM 910 N N . GLU A 1 122 ? 5.371 -3.185 -19.897 1.00 85.00 122 GLU A N 1
ATOM 911 C CA . GLU A 1 122 ? 4.345 -2.427 -19.158 1.00 85.00 122 GLU A CA 1
ATOM 912 C C . GLU A 1 122 ? 4.338 -0.939 -19.547 1.00 85.00 122 GLU A C 1
ATOM 914 O O . GLU A 1 122 ? 3.280 -0.366 -19.796 1.00 85.00 122 GLU A O 1
ATOM 919 N N . LEU A 1 123 ? 5.518 -0.318 -19.637 1.00 83.06 123 LEU A N 1
ATOM 920 C CA . LEU A 1 123 ? 5.663 1.087 -20.029 1.00 83.06 123 LEU A CA 1
ATOM 921 C C . LEU A 1 123 ? 5.226 1.322 -21.480 1.00 83.06 123 LEU A C 1
ATOM 923 O O . LEU A 1 123 ? 4.511 2.284 -21.752 1.00 83.06 123 LEU A O 1
ATOM 927 N N . ARG A 1 124 ? 5.600 0.426 -22.403 1.00 87.25 124 ARG A N 1
ATOM 928 C CA . ARG A 1 124 ? 5.143 0.495 -23.799 1.00 87.25 124 ARG A CA 1
ATOM 929 C C . ARG A 1 124 ? 3.635 0.329 -23.931 1.00 87.25 124 ARG A C 1
ATOM 931 O O . ARG A 1 124 ? 3.010 1.074 -24.678 1.00 87.25 124 ARG A O 1
ATOM 938 N N . ALA A 1 125 ? 3.050 -0.619 -23.201 1.00 85.06 125 ALA A N 1
ATOM 939 C CA . ALA A 1 125 ? 1.605 -0.826 -23.177 1.00 85.06 125 ALA A CA 1
ATOM 940 C C . ALA A 1 125 ? 0.854 0.393 -22.611 1.00 85.06 125 ALA A C 1
ATOM 942 O O . ALA A 1 125 ? -0.267 0.666 -23.025 1.00 85.06 125 ALA A O 1
ATOM 943 N N . GLY A 1 126 ? 1.487 1.152 -21.710 1.00 79.00 126 GLY A N 1
ATOM 944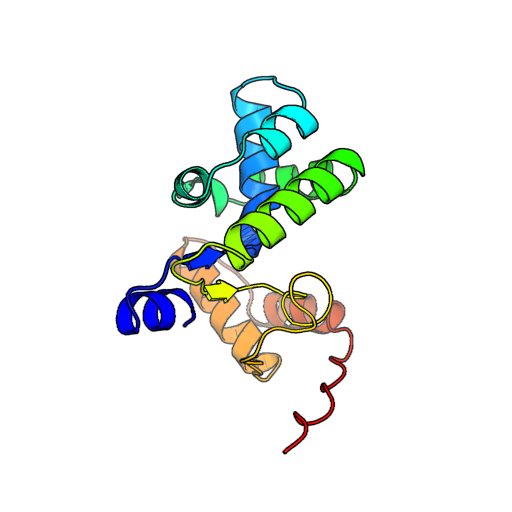 C CA . GLY A 1 126 ? 0.989 2.429 -21.196 1.00 79.00 126 GLY A CA 1
ATOM 945 C C . GLY A 1 126 ? 1.216 3.640 -22.112 1.00 79.00 126 GLY A C 1
ATOM 946 O O . GLY A 1 126 ? 0.960 4.759 -21.681 1.00 79.00 126 GLY A O 1
ATOM 947 N N . GLY A 1 127 ? 1.713 3.450 -23.341 1.00 81.31 127 GLY A N 1
ATOM 948 C CA . GLY A 1 127 ? 1.926 4.526 -24.317 1.00 81.31 127 GLY A CA 1
ATOM 949 C C . GLY A 1 127 ? 3.261 5.270 -24.194 1.00 81.31 127 GLY A C 1
ATOM 950 O O . GLY A 1 127 ? 3.496 6.219 -24.940 1.00 81.31 127 GLY A O 1
ATOM 951 N N . ALA A 1 128 ? 4.157 4.851 -23.298 1.00 83.31 128 ALA A N 1
ATOM 952 C CA . ALA A 1 128 ? 5.491 5.435 -23.192 1.00 83.31 128 ALA A CA 1
ATOM 953 C C . ALA A 1 128 ? 6.454 4.861 -24.251 1.00 83.31 128 ALA A C 1
ATOM 955 O O . ALA A 1 128 ? 6.290 3.737 -24.732 1.00 83.31 128 ALA A O 1
ATOM 956 N N . ALA A 1 129 ? 7.526 5.601 -24.552 1.00 87.88 129 ALA A N 1
ATOM 957 C CA . ALA A 1 129 ? 8.632 5.163 -25.411 1.00 87.88 129 ALA A CA 1
ATOM 958 C C . ALA A 1 129 ? 9.925 4.921 -24.592 1.00 87.88 129 ALA A C 1
ATOM 960 O O . ALA A 1 129 ? 10.888 5.679 -24.712 1.00 87.88 129 ALA A O 1
ATOM 961 N N . PRO A 1 130 ? 9.966 3.904 -23.706 1.00 87.31 130 PRO A N 1
ATOM 962 C CA . PRO A 1 130 ? 11.132 3.633 -22.867 1.00 87.31 130 PRO A CA 1
ATOM 963 C C . PRO A 1 130 ? 12.315 3.079 -23.675 1.00 87.31 130 PRO A C 1
ATOM 965 O O . PRO A 1 130 ? 12.141 2.416 -24.696 1.00 87.31 130 PRO A O 1
ATOM 968 N N . ILE A 1 131 ? 13.533 3.257 -23.156 1.00 89.62 131 ILE A N 1
ATOM 969 C CA . ILE A 1 131 ? 14.760 2.653 -23.696 1.00 89.62 131 ILE A CA 1
ATOM 970 C C . ILE A 1 131 ? 15.124 1.439 -22.834 1.00 89.62 131 ILE A C 1
ATOM 972 O O . ILE A 1 131 ? 15.411 1.575 -21.645 1.00 89.62 131 ILE A O 1
ATOM 976 N N . LYS A 1 132 ? 15.118 0.236 -23.420 1.00 85.44 132 LYS A N 1
ATOM 977 C CA . LYS A 1 132 ? 15.304 -1.033 -22.689 1.00 85.44 132 LYS A CA 1
ATOM 978 C C . LYS A 1 132 ? 16.602 -1.090 -21.854 1.00 85.44 132 LYS A C 1
ATOM 980 O O . LYS A 1 132 ? 16.504 -1.431 -20.675 1.00 85.44 132 LYS A O 1
ATOM 985 N N . PRO A 1 133 ? 17.784 -0.690 -22.373 1.00 88.62 133 PRO A N 1
ATOM 986 C CA . PRO A 1 133 ? 18.996 -0.574 -21.553 1.00 88.62 133 PRO A CA 1
ATOM 987 C C . PRO A 1 133 ? 18.854 0.345 -20.329 1.00 88.62 133 PRO A C 1
ATOM 989 O O . PRO A 1 133 ? 19.357 0.016 -19.256 1.00 88.62 133 PRO A O 1
ATOM 992 N N . ALA A 1 134 ? 18.131 1.463 -20.454 1.00 86.00 134 ALA A N 1
ATOM 993 C CA . ALA A 1 134 ? 17.912 2.394 -19.346 1.00 86.00 134 ALA A CA 1
ATOM 994 C C . ALA A 1 134 ? 17.004 1.788 -18.262 1.00 86.00 134 ALA A C 1
ATOM 996 O O . ALA A 1 134 ? 17.281 1.927 -17.071 1.00 86.00 134 ALA A O 1
ATOM 997 N N . VAL A 1 135 ? 15.964 1.046 -18.665 1.00 85.31 135 VAL A N 1
ATOM 998 C CA . VAL A 1 135 ? 15.095 0.303 -17.734 1.00 85.31 135 VAL A CA 1
ATOM 999 C C . VAL A 1 135 ? 15.896 -0.754 -16.970 1.00 85.31 135 VAL A C 1
ATOM 1001 O O . VAL A 1 135 ? 15.770 -0.853 -15.750 1.00 85.31 135 VAL A O 1
ATOM 1004 N N . LEU A 1 136 ? 16.753 -1.511 -17.662 1.00 88.56 136 LEU A N 1
ATOM 1005 C CA . LEU A 1 136 ? 17.611 -2.518 -17.035 1.00 88.56 136 LEU A CA 1
ATOM 1006 C C . LEU A 1 136 ? 18.568 -1.891 -16.012 1.00 88.56 136 LEU A C 1
ATOM 1008 O O . LEU A 1 136 ? 18.628 -2.346 -14.869 1.00 88.56 136 LEU A O 1
ATOM 1012 N N . SER A 1 137 ? 19.263 -0.819 -16.400 1.00 85.38 137 SER A N 1
ATOM 1013 C CA . SER A 1 137 ? 20.205 -0.107 -15.530 1.00 85.38 137 SER A CA 1
ATOM 1014 C C . SER A 1 137 ? 19.522 0.440 -14.268 1.00 85.38 137 SER A C 1
ATOM 1016 O O . SER A 1 137 ? 19.986 0.190 -13.152 1.00 85.38 137 SER A O 1
ATOM 1018 N N . GLY A 1 138 ? 18.354 1.077 -14.414 1.00 81.50 138 GLY A N 1
ATOM 1019 C CA . GLY A 1 138 ? 17.578 1.584 -13.279 1.00 81.50 138 GLY A CA 1
ATOM 1020 C C . GLY A 1 138 ? 17.107 0.488 -12.313 1.00 81.50 138 GLY A C 1
ATOM 1021 O O . GLY A 1 138 ? 17.040 0.709 -11.105 1.00 81.50 138 GLY A O 1
ATOM 1022 N N . MET A 1 139 ? 16.820 -0.718 -12.811 1.00 78.56 139 MET A N 1
ATOM 1023 C CA . MET A 1 139 ? 16.403 -1.849 -11.971 1.00 78.56 139 MET A CA 1
ATOM 1024 C C . MET A 1 139 ? 17.565 -2.572 -11.285 1.00 78.56 139 MET A C 1
ATOM 1026 O O . MET A 1 139 ? 17.356 -3.170 -10.224 1.00 78.56 139 MET A O 1
ATOM 1030 N N . ALA A 1 140 ? 18.765 -2.522 -11.867 1.00 73.00 140 ALA A N 1
ATOM 1031 C CA . ALA A 1 140 ? 19.978 -3.086 -11.284 1.00 73.00 140 ALA A CA 1
ATOM 1032 C C . ALA A 1 140 ? 20.479 -2.255 -10.089 1.00 73.00 140 ALA A C 1
ATOM 1034 O O . ALA A 1 140 ? 20.840 -2.824 -9.061 1.00 73.00 140 ALA A O 1
ATOM 1035 N N . GLY A 1 141 ? 20.408 -0.920 -10.168 1.00 61.69 141 GLY A N 1
ATOM 1036 C CA . GLY A 1 141 ? 20.883 -0.018 -9.107 1.00 61.69 141 GLY A CA 1
ATOM 1037 C C . GLY A 1 141 ? 20.109 -0.081 -7.778 1.00 61.69 141 GLY A C 1
ATOM 1038 O O . GLY A 1 141 ? 20.615 0.367 -6.755 1.00 61.69 141 GLY A O 1
ATOM 1039 N N . GLY A 1 142 ? 18.895 -0.647 -7.762 1.00 52.84 142 GLY A N 1
ATOM 1040 C CA . GLY A 1 142 ? 18.038 -0.739 -6.566 1.00 52.84 142 GLY A CA 1
ATOM 1041 C C . GLY A 1 142 ? 17.982 -2.119 -5.894 1.00 52.84 142 GLY A C 1
ATOM 1042 O O . GLY A 1 142 ? 17.217 -2.317 -4.944 1.00 52.84 142 GLY A O 1
ATOM 1043 N N . ALA A 1 143 ? 18.726 -3.108 -6.391 1.00 48.69 143 ALA A N 1
ATOM 1044 C CA . ALA A 1 143 ? 18.651 -4.479 -5.897 1.00 48.69 143 ALA A CA 1
ATOM 1045 C C . ALA A 1 143 ? 19.439 -4.657 -4.583 1.00 48.69 143 ALA A C 1
ATOM 1047 O O . ALA A 1 143 ? 20.617 -4.994 -4.601 1.00 48.69 143 ALA A O 1
ATOM 1048 N N . ARG A 1 144 ? 18.788 -4.497 -3.419 1.00 46.91 144 ARG A N 1
ATOM 1049 C CA . ARG A 1 144 ? 19.315 -5.115 -2.185 1.00 46.91 144 ARG A CA 1
ATOM 1050 C C . ARG A 1 144 ? 19.176 -6.641 -2.282 1.00 46.91 144 ARG A C 1
ATOM 1052 O O . ARG A 1 144 ? 18.102 -7.092 -2.703 1.00 46.91 144 ARG A O 1
ATOM 1059 N N . PRO A 1 145 ? 20.189 -7.424 -1.867 1.00 44.59 145 PRO A N 1
ATOM 1060 C CA . PRO A 1 145 ? 20.079 -8.878 -1.812 1.00 44.59 145 PRO A CA 1
ATOM 1061 C C . PRO A 1 145 ? 18.890 -9.273 -0.926 1.00 44.59 145 PRO A C 1
ATOM 1063 O O . PRO A 1 145 ? 18.700 -8.726 0.162 1.00 44.59 145 PRO A O 1
ATOM 1066 N N . ARG A 1 146 ? 18.041 -10.175 -1.430 1.00 50.09 146 ARG A N 1
ATOM 1067 C CA . ARG A 1 146 ? 16.975 -10.796 -0.636 1.00 50.09 146 ARG A CA 1
ATOM 1068 C C . ARG A 1 146 ? 17.632 -11.807 0.296 1.00 50.09 146 ARG A C 1
ATOM 1070 O O . ARG A 1 146 ? 18.327 -12.689 -0.193 1.00 50.09 146 ARG A O 1
ATOM 1077 N N . SER A 1 147 ? 17.405 -11.694 1.599 1.00 49.12 147 SER A N 1
ATOM 1078 C CA . SER A 1 147 ? 17.646 -12.813 2.505 1.00 49.12 147 SER A CA 1
ATOM 1079 C C . SER A 1 147 ? 16.577 -13.873 2.242 1.00 49.12 147 SER A C 1
ATOM 1081 O O . SER A 1 147 ? 15.380 -13.575 2.282 1.00 49.12 147 SER A O 1
ATOM 1083 N N . GLU A 1 148 ? 16.998 -15.093 1.916 1.00 47.50 148 GLU A N 1
ATOM 1084 C CA . GLU A 1 148 ? 16.100 -16.246 1.939 1.00 47.50 148 GLU A CA 1
ATOM 1085 C C . GLU A 1 148 ? 15.641 -16.481 3.387 1.00 47.50 148 GLU A C 1
ATOM 1087 O O . GLU A 1 148 ? 16.463 -16.403 4.305 1.00 47.50 148 GLU A O 1
ATOM 1092 N N . PRO A 1 149 ? 14.345 -16.720 3.641 1.00 54.00 149 PRO A N 1
ATOM 1093 C CA . PRO A 1 149 ? 13.914 -17.162 4.954 1.00 54.00 149 PRO A CA 1
ATOM 1094 C C . PRO A 1 149 ? 14.315 -18.622 5.167 1.00 54.00 149 PRO A C 1
ATOM 1096 O O . PRO A 1 149 ? 14.266 -19.429 4.238 1.00 54.00 149 PRO A O 1
ATOM 1099 N N . ALA A 1 150 ? 14.653 -18.959 6.412 1.00 46.28 150 ALA A N 1
ATOM 1100 C CA . ALA A 1 150 ? 14.819 -20.342 6.839 1.00 46.28 150 ALA A CA 1
ATOM 1101 C C . ALA A 1 150 ? 13.547 -21.164 6.528 1.00 46.28 150 ALA A C 1
ATOM 1103 O O . ALA A 1 150 ? 12.439 -20.616 6.615 1.00 46.28 150 ALA A O 1
ATOM 1104 N N . PRO A 1 151 ? 13.682 -22.452 6.156 1.00 37.06 151 PRO A N 1
ATOM 1105 C CA . PRO A 1 151 ? 12.535 -23.317 5.896 1.00 37.06 151 PRO A CA 1
ATOM 1106 C C . PRO A 1 151 ? 11.624 -23.404 7.129 1.00 37.06 151 PRO A C 1
ATOM 1108 O O . PRO A 1 151 ? 12.092 -23.325 8.266 1.00 37.06 151 PRO A O 1
ATOM 1111 N N . ALA A 1 152 ? 10.316 -23.545 6.893 1.00 39.62 152 ALA A N 1
ATOM 1112 C CA . ALA A 1 152 ? 9.334 -23.731 7.959 1.00 39.62 152 ALA A CA 1
ATOM 1113 C C . ALA A 1 152 ? 9.666 -24.997 8.777 1.00 39.62 152 ALA A C 1
ATOM 1115 O O . ALA A 1 152 ? 10.084 -25.991 8.178 1.00 39.62 152 ALA A O 1
ATOM 1116 N N . PRO A 1 153 ? 9.509 -24.979 10.114 1.00 40.88 153 PRO A N 1
ATOM 1117 C CA . PRO A 1 153 ? 9.698 -26.177 10.922 1.00 40.88 153 PRO A CA 1
ATOM 1118 C C . PRO A 1 153 ? 8.648 -27.235 10.554 1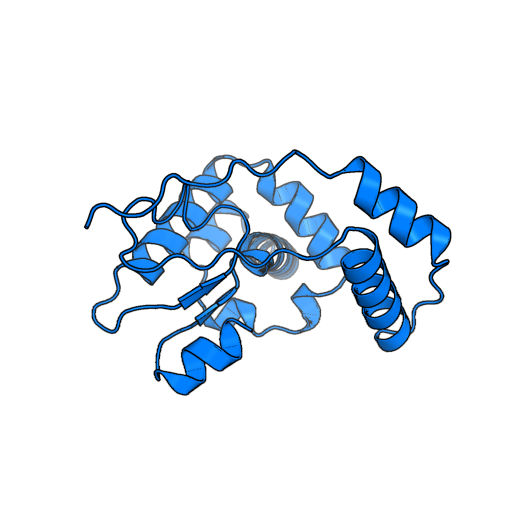.00 40.88 153 PRO A C 1
ATOM 1120 O O . PRO A 1 153 ? 7.475 -26.900 10.368 1.00 40.88 153 PRO A O 1
ATOM 1123 N N . SER A 1 154 ? 9.117 -28.478 10.409 1.00 61.22 154 SER A N 1
ATOM 1124 C CA . SER A 1 154 ? 8.332 -29.678 10.092 1.00 61.22 154 SER A CA 1
ATOM 1125 C C . SER A 1 154 ? 7.355 -30.079 11.190 1.00 61.22 154 SER A C 1
ATOM 1127 O O . SER A 1 154 ? 7.684 -29.856 12.378 1.00 61.22 154 SER A O 1
#

Foldseek 3Di:
DLVVVCVVLVAAEAELVLLLLLLLVVCVVVVDDSLVSLLPDDRVSSVDPVSPDVSSVVSSVVCVVPPSSVVSSLVVLLVRQPDPRGYGYDDDCCCPRNCVPPPDDDDDDDDLLVVLVVVCVVCVVVVHDDDSVVSSVVSVVPDDDDDDDDDDDD

pLDDT: mean 88.43, std 13.62, range [37.06, 98.56]